Protein AF-A0A936J762-F1 (afdb_monomer_lite)

Radius of gyration: 24.05 Å; chains: 1; bounding box: 61×51×64 Å

Secondary structure (DSSP, 8-state):
--------STTTTHHHHHHHHHHTT-GGGSPPGGGT-SS-GGGGGGGG-GGGHHHHHHHHTT-S-----HHHHHHTT--SSSBPSTTSHHHHHHHHH-GGGGGS-B--HHHHHHHHHHHHHHHHHHHHHHHHHHHHHHHHHHHHHHHHHHTT--

Sequence (154 aa):
MERVGDVFGSKTGPKLITSVLQRLNLARVAESSSVYYPIHYNEFIRLYEPDHYEWCKERADGALAVHLWNEFRARYFIPSTILPPAGSFVYRRLLQACPELASAPTLPLTTFRALVDYVGLSRNYNRLLKLEQDLLNSRLHRIKSGLRRALGRG

Foldseek 3Di:
DDDPPDPPDPVVPPVVVCVVCVVVVNPVVDDDPLLADLDPPVNLLQQQALVNQVVVVVSCVNHPYHDNPVVVCVLLVPDPPFAGAPNGNRNVVCCVVPVVCVPTHYDHPVNSVVSVVVSVVVVVVVVVVVVVVVVVVVVVVVVVVVVCVVVVPD

Structure (mmCIF, N/CA/C/O backbone):
data_AF-A0A936J762-F1
#
_entry.id   AF-A0A936J762-F1
#
loop_
_atom_site.group_PDB
_atom_site.id
_atom_site.type_symbol
_atom_site.label_atom_id
_atom_site.label_alt_id
_atom_site.label_comp_id
_atom_site.label_asym_id
_atom_site.label_entity_id
_atom_site.label_seq_id
_atom_site.pdbx_PDB_ins_code
_atom_site.Cartn_x
_atom_site.Cartn_y
_atom_site.Cartn_z
_atom_site.occupancy
_atom_site.B_iso_or_equiv
_atom_site.auth_seq_id
_atom_site.auth_comp_id
_atom_site.auth_asym_id
_atom_site.auth_atom_id
_atom_site.pdbx_PDB_model_num
ATOM 1 N N . MET A 1 1 ? -8.769 38.209 22.663 1.00 34.53 1 MET A N 1
ATOM 2 C CA . MET A 1 1 ? -8.880 37.641 21.303 1.00 34.53 1 MET A CA 1
ATOM 3 C C . MET A 1 1 ? -7.737 36.647 21.139 1.00 34.53 1 MET A C 1
ATOM 5 O O . MET A 1 1 ? -6.664 37.011 20.675 1.00 34.53 1 MET A O 1
ATOM 9 N N . GLU A 1 2 ? -7.909 35.434 21.669 1.00 31.22 2 GLU A N 1
ATOM 10 C CA . GLU A 1 2 ? -6.899 34.375 21.551 1.00 31.22 2 GLU A CA 1
ATOM 11 C C . GLU A 1 2 ? -6.929 33.801 20.136 1.00 31.22 2 GLU A C 1
ATOM 13 O O . GLU A 1 2 ? -7.991 33.491 19.596 1.00 31.22 2 GLU A O 1
ATOM 18 N N . ARG A 1 3 ? -5.750 33.701 19.517 1.00 33.69 3 ARG A N 1
ATOM 19 C CA . ARG A 1 3 ? -5.586 33.062 18.214 1.00 33.69 3 ARG A CA 1
ATOM 20 C C . ARG A 1 3 ? -5.805 31.564 18.385 1.00 33.69 3 ARG A C 1
ATOM 22 O O . ARG A 1 3 ? -5.037 30.905 19.080 1.00 33.69 3 ARG A O 1
ATOM 29 N N . VAL A 1 4 ? -6.825 31.044 17.711 1.00 35.59 4 VAL A N 1
ATOM 30 C CA . VAL A 1 4 ? -7.052 29.610 17.512 1.00 35.59 4 VAL A CA 1
ATOM 31 C C . VAL A 1 4 ? -5.962 29.096 16.569 1.00 35.59 4 VAL A C 1
ATOM 33 O O . VAL A 1 4 ? -6.133 29.059 15.355 1.00 35.59 4 VAL A O 1
ATOM 36 N N . GLY A 1 5 ? -4.792 28.802 17.132 1.00 35.25 5 GLY A N 1
ATOM 37 C CA . GLY A 1 5 ? -3.706 28.103 16.456 1.00 35.25 5 GLY A CA 1
ATOM 38 C C . GLY A 1 5 ? -3.839 26.599 16.683 1.00 35.25 5 GLY A C 1
ATOM 39 O O . GLY A 1 5 ? -3.804 26.144 17.822 1.00 35.25 5 GLY A O 1
ATOM 40 N N . ASP A 1 6 ? -4.013 25.857 15.591 1.00 42.47 6 ASP A N 1
ATOM 41 C CA . ASP A 1 6 ? -3.693 24.436 15.417 1.00 42.47 6 ASP A CA 1
ATOM 42 C C . ASP A 1 6 ? -4.134 23.459 16.524 1.00 42.47 6 ASP A C 1
ATOM 44 O O . ASP A 1 6 ? -3.329 22.852 17.228 1.00 42.47 6 ASP A O 1
ATOM 48 N N . VAL A 1 7 ? -5.447 23.206 16.603 1.00 42.50 7 VAL A N 1
ATOM 49 C CA . VAL A 1 7 ? -6.043 22.129 17.428 1.00 42.50 7 VAL A CA 1
ATOM 50 C C . VAL A 1 7 ? -6.420 20.897 16.581 1.00 42.50 7 VAL A C 1
ATOM 52 O O . VAL A 1 7 ? -7.193 20.047 17.008 1.00 42.50 7 VAL A O 1
ATOM 55 N N . PHE A 1 8 ? -5.871 20.747 15.372 1.00 37.81 8 PHE A N 1
ATOM 56 C CA . PHE A 1 8 ? -6.107 19.584 14.496 1.00 37.81 8 PHE A CA 1
ATOM 57 C C . PHE A 1 8 ? -4.954 18.569 14.555 1.00 37.81 8 PHE A C 1
ATOM 59 O O . PHE A 1 8 ? -4.461 18.073 13.547 1.00 37.81 8 PHE A O 1
ATOM 66 N N . GLY A 1 9 ? -4.512 18.252 15.772 1.00 42.81 9 GLY A N 1
ATOM 67 C CA . GLY A 1 9 ? -3.560 17.178 16.052 1.00 42.81 9 GLY A CA 1
ATOM 68 C C . GLY A 1 9 ? -4.235 16.037 16.809 1.00 42.81 9 GLY A C 1
ATOM 69 O O . GLY A 1 9 ? -5.154 16.272 17.584 1.00 42.81 9 GLY A O 1
ATOM 70 N N . SER A 1 10 ? -3.749 14.806 16.612 1.00 51.88 10 SER A N 1
ATOM 71 C CA . SER A 1 10 ? -4.185 13.494 17.156 1.00 51.88 10 SER A CA 1
ATOM 72 C C . SER A 1 10 ? -4.832 13.391 18.559 1.00 51.88 10 SER A C 1
ATOM 74 O O . SER A 1 10 ? -5.386 12.338 18.877 1.00 51.88 10 SER A O 1
ATOM 76 N N . LYS A 1 11 ? -4.776 14.427 19.402 1.00 49.34 11 LYS A N 1
ATOM 77 C CA . LYS A 1 11 ? -5.446 14.532 20.707 1.00 49.34 11 LYS A CA 1
ATOM 78 C C . LYS A 1 11 ? -6.937 14.891 20.622 1.00 49.34 11 LYS A C 1
ATOM 80 O O . LYS A 1 11 ? -7.666 14.507 21.524 1.00 49.34 11 LYS A O 1
ATOM 85 N N . THR A 1 12 ? -7.393 15.557 19.562 1.00 57.22 12 THR A N 1
ATOM 86 C CA . THR A 1 12 ? -8.810 15.934 19.328 1.00 57.22 12 THR A CA 1
ATOM 87 C C . THR A 1 12 ? -9.484 15.134 18.211 1.00 57.22 12 THR A C 1
ATOM 89 O O . THR A 1 12 ? -10.687 15.246 18.015 1.00 57.22 12 THR A O 1
ATOM 92 N N . GLY A 1 13 ? -8.725 14.300 17.495 1.00 72.31 13 GLY A N 1
ATOM 93 C CA . GLY A 1 13 ? -9.225 13.436 16.423 1.00 72.31 13 GLY A CA 1
ATOM 94 C C . GLY A 1 13 ? -9.654 12.042 16.918 1.00 72.31 13 GLY A C 1
ATOM 95 O O . GLY A 1 13 ? -10.373 11.937 17.914 1.00 72.31 13 GLY A O 1
ATOM 96 N N . PRO A 1 14 ? -9.188 10.946 16.286 1.00 77.31 14 PRO A N 1
ATOM 97 C CA . PRO A 1 14 ? -9.622 9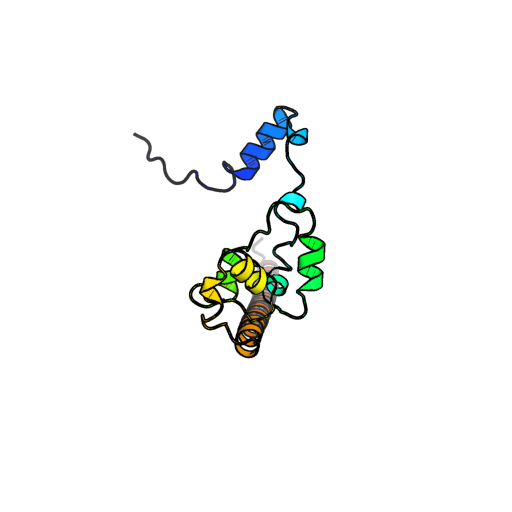.585 16.610 1.00 77.31 14 PRO A CA 1
ATOM 98 C C . PRO A 1 14 ? -9.496 9.222 18.090 1.00 77.31 14 PRO A C 1
ATOM 100 O O . PRO A 1 14 ? -10.396 8.601 18.634 1.00 77.31 14 PRO A O 1
ATOM 103 N N . LYS A 1 15 ? -8.436 9.668 18.781 1.00 79.75 15 LYS A N 1
ATOM 104 C CA . LYS A 1 15 ? -8.245 9.369 20.211 1.00 79.75 15 LYS A CA 1
ATOM 105 C C . LYS A 1 15 ? -9.323 9.991 21.096 1.00 79.75 15 LYS A C 1
ATOM 107 O O . LYS A 1 15 ? -9.749 9.349 22.052 1.00 79.75 15 LYS A O 1
ATOM 112 N N . LEU A 1 16 ? -9.772 11.207 20.778 1.00 84.06 16 LEU A N 1
ATOM 113 C CA . LEU A 1 16 ? -10.853 11.853 21.519 1.00 84.06 16 LEU A CA 1
ATOM 114 C C . LEU A 1 16 ? -12.157 11.096 21.289 1.00 84.06 16 LEU A C 1
ATOM 116 O O . LEU A 1 16 ? -12.799 10.709 22.261 1.00 84.06 16 LEU A O 1
ATOM 120 N N . ILE A 1 17 ? -12.490 10.803 20.029 1.00 84.44 17 ILE A N 1
ATOM 121 C CA . ILE A 1 17 ? -13.688 10.033 19.669 1.00 84.44 17 ILE A CA 1
ATOM 122 C C . ILE A 1 17 ? -13.669 8.662 20.353 1.00 84.44 17 ILE A C 1
ATOM 124 O O . ILE A 1 17 ? -14.632 8.310 21.026 1.00 84.44 17 ILE A O 1
ATOM 128 N N . THR A 1 18 ? -12.559 7.923 20.279 1.00 82.88 18 THR A N 1
ATOM 129 C CA . THR A 1 18 ? -12.394 6.643 20.980 1.00 82.88 18 THR A CA 1
ATOM 130 C C . THR A 1 18 ? -12.598 6.802 22.486 1.00 82.88 18 THR A C 1
ATOM 132 O O . THR A 1 18 ? -13.334 6.018 23.079 1.00 82.88 18 THR A O 1
ATOM 135 N N . SER A 1 19 ? -12.016 7.834 23.107 1.00 84.69 19 SER A N 1
ATOM 136 C CA . SER A 1 19 ? -12.170 8.074 24.548 1.00 84.69 19 SER A CA 1
ATOM 137 C C . SER A 1 19 ? -13.612 8.411 24.946 1.00 84.69 19 SER A C 1
ATOM 139 O O . SER A 1 19 ? -14.081 7.971 25.993 1.00 84.69 19 SER A O 1
ATOM 141 N N . VAL A 1 20 ? -14.343 9.144 24.099 1.00 87.88 20 VAL A N 1
ATOM 142 C CA . VAL A 1 20 ? -15.756 9.484 24.304 1.00 87.88 20 VAL A CA 1
ATOM 143 C C . VAL A 1 20 ? -16.629 8.243 24.137 1.00 87.88 20 VAL A C 1
ATOM 145 O O . VAL A 1 20 ? -17.444 7.960 25.010 1.00 87.88 20 VAL A O 1
ATOM 148 N N . LEU A 1 21 ? -16.416 7.450 23.082 1.00 86.38 21 LEU A N 1
ATOM 149 C CA . LEU A 1 21 ? -17.142 6.195 22.864 1.00 86.38 21 LEU A CA 1
ATOM 150 C C . LEU A 1 21 ? -16.926 5.205 24.012 1.00 86.38 21 LEU A C 1
ATOM 152 O O . LEU A 1 21 ? -17.874 4.553 24.441 1.00 86.38 21 LEU A O 1
ATOM 156 N N . GLN A 1 22 ? -15.708 5.119 24.549 1.00 86.69 22 GLN A N 1
ATOM 157 C CA . GLN A 1 22 ? -15.416 4.303 25.728 1.00 86.69 22 GLN A CA 1
ATOM 158 C C . GLN A 1 22 ? -16.146 4.822 26.973 1.00 86.69 22 GLN A C 1
ATOM 160 O O . GLN A 1 22 ? -16.813 4.044 27.650 1.00 86.69 22 GLN A O 1
ATOM 165 N N . ARG A 1 23 ? -16.084 6.134 27.252 1.00 89.31 23 ARG A N 1
ATOM 166 C CA . ARG A 1 23 ? -16.770 6.756 28.402 1.00 89.31 23 ARG A CA 1
ATOM 167 C C . ARG A 1 23 ? -18.288 6.595 28.357 1.00 89.31 23 ARG A C 1
ATOM 169 O O . ARG A 1 23 ? -18.904 6.424 29.401 1.00 89.31 23 ARG A O 1
ATOM 176 N N . LEU A 1 24 ? -18.880 6.641 27.166 1.00 90.06 24 LEU A N 1
ATOM 177 C CA . LEU A 1 24 ? -20.321 6.476 26.960 1.00 90.06 24 LEU A CA 1
ATOM 178 C C . LEU A 1 24 ? -20.752 5.004 26.828 1.00 90.06 24 LEU A C 1
ATOM 180 O O . LEU A 1 24 ? -21.923 4.735 26.580 1.00 90.06 24 LEU A O 1
ATOM 184 N N . ASN A 1 25 ? -19.827 4.045 26.968 1.00 84.62 25 ASN A N 1
ATOM 185 C CA . ASN A 1 25 ? -20.062 2.614 26.744 1.00 84.62 25 ASN A CA 1
ATOM 186 C C . ASN A 1 25 ? -20.657 2.292 25.351 1.00 84.62 25 ASN A C 1
ATOM 188 O O . ASN A 1 25 ? -21.444 1.362 25.161 1.00 84.62 25 ASN A O 1
ATOM 192 N N . LEU A 1 26 ? -20.260 3.088 24.356 1.00 86.50 26 LEU A N 1
ATOM 193 C CA . LEU A 1 26 ? -20.642 2.984 22.949 1.00 86.50 26 LEU A CA 1
ATOM 194 C C . LEU A 1 26 ? -19.538 2.349 22.095 1.00 86.50 26 LEU A C 1
ATOM 196 O O . LEU A 1 26 ? -19.666 2.271 20.882 1.00 86.50 26 LEU A O 1
ATOM 200 N N . ALA A 1 27 ? -18.459 1.837 22.688 1.00 79.12 27 ALA A N 1
ATOM 201 C CA . ALA A 1 27 ? -17.420 1.141 21.925 1.00 79.12 27 ALA A CA 1
ATOM 202 C C . ALA A 1 27 ? -17.977 -0.046 21.110 1.00 79.12 27 ALA A C 1
ATOM 204 O O . ALA A 1 27 ? -17.477 -0.337 20.033 1.00 79.12 27 ALA A O 1
ATOM 205 N N . ARG A 1 28 ? -19.060 -0.676 21.586 1.00 76.88 28 ARG A N 1
ATOM 206 C CA . ARG A 1 28 ? -19.754 -1.783 20.908 1.00 76.88 28 ARG A CA 1
ATOM 207 C C . ARG A 1 28 ? -20.445 -1.415 19.590 1.00 76.88 28 ARG A C 1
ATOM 209 O O . ARG A 1 28 ? -20.790 -2.321 18.848 1.00 76.88 28 ARG A O 1
ATOM 216 N N . VAL A 1 29 ? -20.699 -0.127 19.329 1.00 78.75 29 VAL A N 1
ATOM 217 C CA . VAL A 1 29 ? -21.253 0.318 18.034 1.00 78.75 29 VAL A CA 1
ATOM 218 C C . VAL A 1 29 ? -20.160 0.642 17.017 1.00 78.75 29 VAL A C 1
ATOM 220 O O . VAL A 1 29 ? -20.467 0.955 15.872 1.00 78.75 29 VAL A O 1
ATOM 223 N N . ALA A 1 30 ? -18.886 0.596 17.420 1.00 77.81 30 ALA A N 1
ATOM 224 C CA . ALA A 1 30 ? -17.783 0.731 16.488 1.00 77.81 30 ALA A CA 1
ATOM 225 C C . ALA A 1 30 ? -17.560 -0.601 15.766 1.00 77.81 30 ALA A C 1
ATOM 227 O O . ALA A 1 30 ? -17.348 -1.635 16.399 1.00 77.81 30 ALA A O 1
ATOM 228 N N . GLU A 1 31 ? -17.581 -0.549 14.438 1.00 77.69 31 GLU A N 1
ATOM 229 C CA . GLU A 1 31 ? -17.220 -1.684 13.595 1.00 77.69 31 GLU A CA 1
ATOM 230 C C . GLU A 1 31 ? -15.761 -2.100 13.801 1.00 77.69 31 GLU A C 1
ATOM 232 O O . GLU A 1 31 ? -14.894 -1.290 14.154 1.00 77.69 31 GLU A O 1
ATOM 237 N N . SER A 1 32 ? -15.476 -3.374 13.529 1.00 81.56 32 SER A N 1
ATOM 238 C CA . SER A 1 32 ? -14.101 -3.874 13.528 1.00 81.56 32 SER A CA 1
ATOM 239 C C . SER A 1 32 ? -13.249 -3.094 12.525 1.00 81.56 32 SER A C 1
ATOM 241 O O . SER A 1 32 ? -13.672 -2.803 11.404 1.00 81.56 32 SER A O 1
ATOM 243 N N . SER A 1 33 ? -11.993 -2.817 12.884 1.00 80.50 33 SER A N 1
ATOM 244 C CA . SER A 1 33 ? -11.042 -2.171 11.973 1.00 80.50 33 SER A CA 1
ATOM 245 C C . SER A 1 33 ? -10.838 -2.967 10.681 1.00 80.50 33 SER A C 1
ATOM 247 O O . SER A 1 33 ? -10.585 -2.364 9.642 1.00 80.50 33 SER A O 1
ATOM 249 N N . SER A 1 34 ? -11.016 -4.291 10.708 1.00 83.81 34 SER A N 1
ATOM 250 C CA . SER A 1 34 ? -10.916 -5.160 9.529 1.00 83.81 34 SER A CA 1
ATOM 251 C C . SER A 1 34 ? -11.930 -4.827 8.431 1.00 83.81 34 SER A C 1
ATOM 253 O O . SER A 1 34 ? -11.668 -5.121 7.271 1.00 83.81 34 SER A O 1
ATOM 255 N N . VAL A 1 35 ? -13.048 -4.175 8.769 1.00 87.12 35 VAL A N 1
ATOM 256 C CA . VAL A 1 35 ? -14.093 -3.780 7.810 1.00 87.12 35 VAL A CA 1
ATOM 257 C C . VAL A 1 35 ? -13.597 -2.702 6.835 1.00 87.12 35 VAL A C 1
ATOM 259 O O . VAL A 1 35 ? -13.994 -2.690 5.671 1.00 87.12 35 VAL A O 1
ATOM 262 N N . TYR A 1 36 ? -12.708 -1.815 7.297 1.00 85.88 36 TYR A N 1
ATOM 263 C CA . TYR A 1 36 ? -12.163 -0.691 6.516 1.00 85.88 36 TYR A CA 1
ATOM 264 C C . TYR A 1 36 ? -10.661 -0.816 6.224 1.00 85.88 36 TYR A C 1
ATOM 266 O O . TYR A 1 36 ? -10.137 -0.197 5.293 1.00 85.88 36 TYR A O 1
ATOM 274 N N . TYR A 1 37 ? -9.951 -1.607 7.028 1.00 90.94 37 TYR A N 1
ATOM 275 C CA . TYR A 1 37 ? -8.506 -1.805 6.957 1.00 90.94 37 TYR A CA 1
ATOM 276 C C . TYR A 1 37 ? -8.147 -3.301 6.891 1.00 90.94 37 TYR A C 1
ATOM 278 O O . TYR A 1 37 ? -7.330 -3.764 7.692 1.00 90.94 37 TYR A O 1
ATOM 286 N N . PRO A 1 38 ? -8.709 -4.076 5.940 1.00 94.06 38 PRO A N 1
ATOM 287 C CA . PRO A 1 38 ? -8.396 -5.503 5.802 1.00 94.06 38 PRO A CA 1
ATOM 288 C C . PRO A 1 38 ? -6.922 -5.763 5.450 1.00 94.06 38 PRO A C 1
ATOM 290 O O . PRO A 1 38 ? -6.387 -6.847 5.684 1.00 94.06 38 PRO A O 1
ATOM 293 N N . ILE A 1 39 ? -6.247 -4.759 4.881 1.00 95.19 39 ILE A N 1
ATOM 294 C CA . ILE A 1 39 ? -4.832 -4.796 4.518 1.00 95.19 39 ILE A CA 1
ATOM 295 C C . ILE A 1 39 ? -4.118 -3.698 5.303 1.00 95.19 39 ILE A C 1
ATOM 297 O O . ILE A 1 39 ? -4.315 -2.502 5.073 1.00 95.19 39 ILE A O 1
ATOM 301 N N . HIS A 1 40 ? -3.287 -4.127 6.250 1.00 93.38 40 HIS A N 1
ATOM 302 C CA . HIS A 1 40 ? -2.520 -3.243 7.118 1.00 93.38 40 HIS A CA 1
ATOM 303 C C . HIS A 1 40 ? -1.480 -2.438 6.324 1.00 93.38 40 HIS A C 1
ATOM 305 O O . HIS A 1 40 ? -0.934 -2.920 5.332 1.00 93.38 40 HIS A O 1
ATOM 311 N N . TYR A 1 41 ? -1.132 -1.236 6.793 1.00 91.62 41 TYR A N 1
ATOM 312 C CA . TYR A 1 41 ? -0.206 -0.337 6.089 1.00 91.62 41 TYR A CA 1
ATOM 313 C C . TYR A 1 41 ? 1.189 -0.942 5.841 1.00 91.62 41 TYR A C 1
ATOM 315 O O . TYR A 1 41 ? 1.867 -0.569 4.886 1.00 91.62 41 TYR A O 1
ATOM 323 N N . ASN A 1 42 ? 1.632 -1.891 6.675 1.00 91.50 42 ASN A N 1
ATOM 324 C CA . ASN A 1 42 ? 2.902 -2.607 6.467 1.00 91.50 42 ASN A CA 1
ATOM 325 C C . ASN A 1 42 ? 2.882 -3.503 5.220 1.00 91.50 42 ASN A C 1
ATOM 327 O O . ASN A 1 42 ? 3.928 -3.742 4.628 1.00 91.50 42 ASN A O 1
ATOM 331 N N . GLU A 1 43 ? 1.699 -3.944 4.796 1.00 95.00 43 GLU A N 1
ATOM 332 C CA . GLU A 1 43 ? 1.492 -4.777 3.610 1.00 95.00 43 GLU A CA 1
ATOM 333 C C . GLU A 1 43 ? 1.076 -3.937 2.391 1.00 95.00 43 GLU A C 1
ATOM 335 O O . GLU A 1 43 ? 0.738 -4.486 1.346 1.00 95.00 43 GLU A O 1
ATOM 340 N N . PHE A 1 44 ? 1.115 -2.600 2.502 1.00 95.25 44 PHE A N 1
ATOM 341 C CA . PHE A 1 44 ? 0.683 -1.650 1.471 1.00 95.25 44 PHE A CA 1
ATOM 342 C C . PHE A 1 44 ? 1.228 -1.975 0.074 1.00 95.25 44 PHE A C 1
ATOM 344 O O . PHE A 1 44 ? 0.494 -1.893 -0.905 1.00 95.25 44 PHE A O 1
ATOM 351 N N . ILE A 1 45 ? 2.499 -2.376 -0.021 1.00 96.38 45 ILE A N 1
ATOM 352 C CA . ILE A 1 45 ? 3.155 -2.675 -1.301 1.00 96.38 45 ILE A CA 1
ATOM 353 C C . ILE A 1 45 ? 2.466 -3.818 -2.055 1.00 96.38 45 ILE A C 1
ATOM 355 O O . ILE A 1 45 ? 2.398 -3.776 -3.282 1.00 96.38 45 ILE A O 1
ATOM 359 N N . ARG A 1 46 ? 1.857 -4.778 -1.348 1.00 97.44 46 ARG A N 1
ATOM 360 C CA . ARG A 1 46 ? 1.137 -5.899 -1.969 1.00 97.44 46 ARG A CA 1
ATOM 361 C C . ARG A 1 46 ? -0.063 -5.452 -2.795 1.00 97.44 46 ARG A C 1
ATOM 363 O O . ARG A 1 46 ? -0.383 -6.095 -3.784 1.00 97.44 46 ARG A O 1
ATOM 370 N N . LEU A 1 47 ? -0.676 -4.316 -2.454 1.00 97.44 47 LEU A N 1
ATOM 371 C CA . LEU A 1 47 ? -1.784 -3.745 -3.228 1.00 97.44 47 LEU A CA 1
ATOM 372 C C . LEU A 1 47 ? -1.384 -3.429 -4.682 1.00 97.44 47 LEU A C 1
ATOM 374 O O . LEU A 1 47 ? -2.232 -3.463 -5.576 1.00 97.44 47 LEU A O 1
ATOM 378 N N . TYR A 1 48 ? -0.103 -3.128 -4.909 1.00 97.44 48 TYR A N 1
ATOM 379 C CA . TYR A 1 48 ? 0.455 -2.702 -6.194 1.00 97.44 48 TYR A CA 1
ATOM 380 C C . TYR A 1 48 ? 1.261 -3.807 -6.894 1.00 97.44 48 TYR A C 1
ATOM 382 O O . TYR A 1 48 ? 1.641 -3.632 -8.047 1.00 97.44 48 TYR A O 1
ATOM 390 N N . GLU A 1 49 ? 1.492 -4.946 -6.238 1.00 97.19 49 GLU A N 1
ATOM 391 C CA . GLU A 1 49 ? 2.274 -6.064 -6.772 1.00 97.19 49 GLU A CA 1
ATOM 392 C C . GLU A 1 49 ? 1.335 -7.135 -7.367 1.00 97.19 49 GLU A C 1
ATOM 394 O O . GLU A 1 49 ? 0.532 -7.709 -6.624 1.00 97.19 49 GLU A O 1
ATOM 399 N N . PRO A 1 50 ? 1.401 -7.428 -8.681 1.00 97.94 50 PRO A N 1
ATOM 400 C CA . PRO A 1 50 ? 0.513 -8.397 -9.333 1.00 97.94 50 PRO A CA 1
ATOM 401 C C . PRO A 1 50 ? 0.532 -9.792 -8.704 1.00 97.94 50 PRO A C 1
ATOM 403 O O . PRO A 1 50 ? -0.526 -10.404 -8.558 1.00 97.94 50 PRO A O 1
ATOM 406 N N . ASP A 1 51 ? 1.699 -10.248 -8.243 1.00 98.06 51 ASP A N 1
ATOM 407 C CA . ASP A 1 51 ? 1.877 -11.572 -7.627 1.00 98.06 51 ASP A CA 1
ATOM 408 C C . ASP A 1 51 ? 1.107 -11.725 -6.298 1.00 98.06 51 ASP A C 1
ATOM 410 O O . ASP A 1 51 ? 0.903 -12.833 -5.808 1.00 98.06 51 ASP A O 1
ATOM 414 N N . HIS A 1 52 ? 0.628 -10.620 -5.717 1.00 98.12 52 HIS A N 1
ATOM 415 C CA . HIS A 1 52 ? -0.157 -10.607 -4.482 1.00 98.12 52 HIS A CA 1
ATOM 416 C C . HIS A 1 52 ? -1.658 -10.403 -4.704 1.00 98.12 52 HIS A C 1
ATOM 418 O O . HIS A 1 52 ? -2.397 -10.216 -3.735 1.00 98.12 52 HIS A O 1
ATOM 424 N N . TYR A 1 53 ? -2.130 -10.442 -5.953 1.00 98.19 53 TYR A N 1
ATOM 425 C CA . TYR A 1 53 ? -3.530 -10.180 -6.275 1.00 98.19 53 TYR A CA 1
ATOM 426 C C . TYR A 1 53 ? -4.507 -11.053 -5.471 1.00 98.19 53 TYR A C 1
ATOM 428 O O . TYR A 1 53 ? -5.392 -10.506 -4.810 1.00 98.19 53 TYR A O 1
ATOM 436 N N . GLU A 1 54 ? -4.336 -12.380 -5.488 1.00 98.25 54 GLU A N 1
ATOM 437 C CA . GLU A 1 54 ? -5.248 -13.294 -4.781 1.00 98.25 54 GLU A CA 1
ATOM 438 C C . GLU A 1 54 ? -5.186 -13.076 -3.264 1.00 98.25 54 GLU A C 1
ATOM 440 O O . GLU A 1 54 ? -6.223 -12.937 -2.623 1.00 98.25 54 GLU A O 1
ATOM 445 N N . TRP A 1 55 ? -3.989 -12.882 -2.701 1.00 98.00 55 TRP A N 1
ATOM 446 C CA . TRP A 1 55 ? -3.813 -12.565 -1.278 1.00 98.00 55 TRP A CA 1
ATOM 447 C C . TRP A 1 55 ? -4.566 -11.290 -0.861 1.00 98.00 55 TRP A C 1
ATOM 449 O O . TRP A 1 55 ? -5.160 -11.232 0.220 1.00 98.00 55 TRP A O 1
ATOM 459 N N . CYS A 1 56 ? -4.545 -10.252 -1.707 1.00 97.88 56 CYS A N 1
ATOM 460 C CA . CYS A 1 56 ? -5.276 -9.009 -1.462 1.00 97.88 56 CYS A CA 1
ATOM 461 C C . CYS A 1 56 ? -6.785 -9.205 -1.614 1.00 97.88 56 CYS A C 1
ATOM 463 O O . CYS A 1 56 ? -7.552 -8.653 -0.829 1.00 97.88 56 CYS A O 1
ATOM 465 N N . LYS A 1 57 ? -7.207 -9.975 -2.618 1.00 97.38 57 LYS A N 1
ATOM 466 C CA . LYS A 1 57 ? -8.612 -10.277 -2.889 1.00 97.38 57 LYS A CA 1
ATOM 467 C C . LYS A 1 57 ? -9.249 -11.055 -1.744 1.00 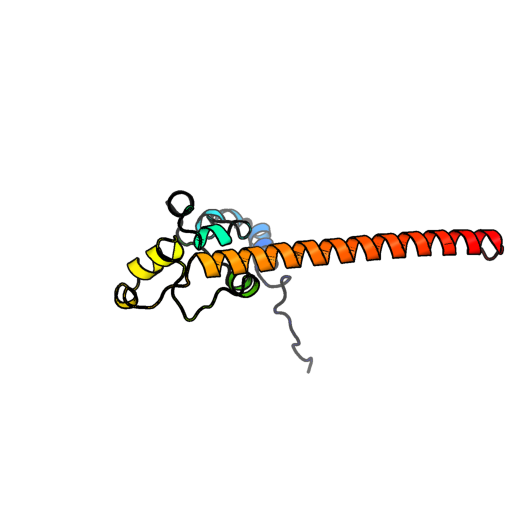97.38 57 LYS A C 1
ATOM 469 O O . LYS A 1 57 ? -10.306 -10.640 -1.295 1.00 97.38 57 LYS A O 1
ATOM 474 N N . GLU A 1 58 ? -8.587 -12.094 -1.241 1.00 96.94 58 GLU A N 1
ATOM 475 C CA . GLU A 1 58 ? -9.039 -12.874 -0.082 1.00 96.94 58 GLU A CA 1
ATOM 476 C C . GLU A 1 58 ? -9.203 -12.002 1.164 1.00 96.94 58 GLU A C 1
ATOM 478 O O . GLU A 1 58 ? -10.197 -12.103 1.870 1.00 96.94 58 GLU A O 1
ATOM 483 N N . ARG A 1 59 ? -8.255 -11.096 1.434 1.00 95.56 59 ARG A N 1
ATOM 484 C CA . ARG A 1 59 ? -8.352 -10.188 2.591 1.00 95.56 59 ARG A CA 1
ATOM 485 C C . ARG A 1 59 ? -9.425 -9.131 2.440 1.00 95.56 59 ARG A C 1
ATOM 487 O O . ARG A 1 59 ? -10.026 -8.733 3.428 1.00 95.56 59 ARG A O 1
ATOM 494 N N . ALA A 1 60 ? -9.612 -8.636 1.225 1.00 95.31 60 ALA A N 1
ATOM 495 C CA . ALA A 1 60 ? -10.648 -7.665 0.927 1.00 95.31 60 ALA A CA 1
ATOM 496 C C . ALA A 1 60 ? -12.045 -8.299 0.858 1.00 95.31 60 ALA A C 1
ATOM 498 O O . ALA A 1 60 ? -13.019 -7.558 0.729 1.00 95.31 60 ALA A O 1
ATOM 499 N N . ASP A 1 61 ? -12.158 -9.629 0.910 1.00 94.75 61 ASP A N 1
ATOM 500 C CA . ASP A 1 61 ? -13.445 -10.307 0.879 1.00 94.75 61 ASP A CA 1
ATOM 501 C C . ASP A 1 61 ? -14.264 -9.977 2.132 1.00 94.75 61 ASP A C 1
ATOM 503 O O . ASP A 1 61 ? -13.758 -9.977 3.255 1.00 94.75 61 ASP A O 1
ATOM 507 N N . GLY A 1 62 ? -15.526 -9.601 1.930 1.00 89.69 62 GLY A N 1
ATOM 508 C CA . GLY A 1 62 ? -16.410 -9.121 2.997 1.00 89.69 62 GLY A CA 1
ATOM 509 C C . GLY A 1 62 ? -16.048 -7.759 3.614 1.00 89.69 62 GLY A C 1
ATOM 510 O O . GLY A 1 62 ? -16.798 -7.268 4.458 1.00 89.69 62 GLY A O 1
ATOM 511 N N . ALA A 1 63 ? -14.947 -7.113 3.210 1.00 93.56 63 ALA A N 1
ATOM 512 C CA . ALA A 1 63 ? -14.618 -5.762 3.659 1.00 93.56 63 ALA A CA 1
ATOM 513 C C . ALA A 1 63 ? -15.445 -4.711 2.899 1.00 93.56 63 ALA A C 1
ATOM 515 O O . ALA A 1 63 ? -15.671 -4.830 1.695 1.00 93.56 63 ALA A O 1
ATOM 516 N N . LEU A 1 64 ? -15.852 -3.636 3.583 1.00 91.94 64 LEU A N 1
ATOM 517 C CA . LEU A 1 64 ? -16.581 -2.531 2.947 1.00 91.94 64 LEU A CA 1
ATOM 518 C C . LEU A 1 64 ? -15.663 -1.673 2.074 1.00 91.94 64 LEU A C 1
ATOM 520 O O . LEU A 1 64 ? -16.089 -1.135 1.053 1.00 91.94 64 LEU A O 1
ATOM 524 N N . ALA A 1 65 ? -14.404 -1.520 2.484 1.00 90.88 65 ALA A N 1
ATOM 525 C CA . ALA A 1 65 ? -13.422 -0.733 1.758 1.00 90.88 65 ALA A CA 1
ATOM 526 C C . ALA A 1 65 ? -11.998 -1.234 2.011 1.00 90.88 65 ALA A C 1
ATOM 528 O O . ALA A 1 65 ? -11.692 -1.842 3.036 1.00 90.88 65 ALA A O 1
ATOM 529 N N . VAL A 1 66 ? -11.102 -0.906 1.078 1.00 93.00 66 VAL A N 1
ATOM 530 C CA . VAL A 1 66 ? -9.657 -1.079 1.235 1.00 93.00 66 VAL A CA 1
ATOM 531 C C . VAL A 1 66 ? -9.008 0.297 1.243 1.00 93.00 66 VAL A C 1
ATOM 533 O O . VAL A 1 66 ? -9.041 1.020 0.247 1.00 93.00 66 VAL A O 1
ATOM 536 N N . HIS A 1 67 ? -8.399 0.669 2.364 1.00 92.44 67 HIS A N 1
ATOM 537 C CA . HIS A 1 67 ? -7.670 1.925 2.454 1.00 92.44 67 HIS A CA 1
ATOM 538 C C . HIS A 1 67 ? -6.354 1.871 1.655 1.00 92.44 67 HIS A C 1
ATOM 540 O O . HIS A 1 67 ? -5.538 0.970 1.838 1.00 92.44 67 HIS A O 1
ATOM 546 N N . LEU A 1 68 ? -6.131 2.854 0.775 1.00 91.38 68 LEU A N 1
ATOM 547 C CA . LEU A 1 68 ? -4.964 2.906 -0.120 1.00 91.38 68 LEU A CA 1
ATOM 548 C C . LEU A 1 68 ? -3.753 3.643 0.463 1.00 91.38 68 LEU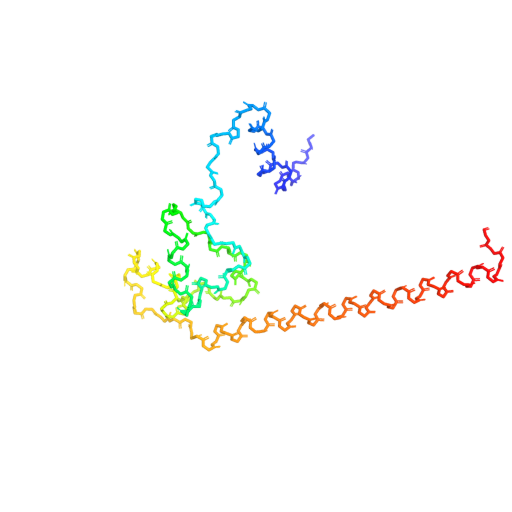 A C 1
ATOM 550 O O . LEU A 1 68 ? -2.784 3.852 -0.257 1.00 91.38 68 LEU A O 1
ATOM 554 N N . TRP A 1 69 ? -3.793 4.055 1.734 1.00 91.88 69 TRP A N 1
ATOM 555 C CA . TRP A 1 69 ? -2.641 4.607 2.456 1.00 91.88 69 TRP A CA 1
ATOM 556 C C . TRP A 1 69 ? -1.863 5.676 1.655 1.00 91.88 69 TRP A C 1
ATOM 558 O O . TRP A 1 69 ? -0.676 5.511 1.378 1.00 91.88 69 TRP A O 1
ATOM 568 N N . ASN A 1 70 ? -2.516 6.776 1.260 1.00 89.00 70 ASN A N 1
ATOM 569 C CA . ASN A 1 70 ? -1.933 7.793 0.360 1.00 89.00 70 ASN A CA 1
ATOM 570 C C . ASN A 1 70 ? -0.544 8.305 0.797 1.00 89.00 70 ASN A C 1
ATOM 572 O O . ASN A 1 70 ? 0.310 8.569 -0.049 1.00 89.00 70 ASN A O 1
ATOM 576 N N . GLU A 1 71 ? -0.293 8.397 2.107 1.00 91.19 71 GLU A N 1
ATOM 577 C CA . GLU A 1 71 ? 1.024 8.729 2.667 1.00 91.19 71 GLU A CA 1
ATOM 578 C C . GLU A 1 71 ? 2.104 7.717 2.249 1.00 91.19 71 GLU A C 1
ATOM 580 O O . GLU A 1 71 ? 3.213 8.095 1.876 1.00 91.19 71 GLU A O 1
ATOM 585 N N . PHE A 1 72 ? 1.786 6.421 2.272 1.00 91.62 72 PHE A N 1
ATOM 586 C CA . PHE A 1 72 ? 2.702 5.371 1.842 1.00 91.62 72 PHE A CA 1
ATOM 587 C C . PHE A 1 72 ? 2.912 5.415 0.334 1.00 91.62 72 PHE A C 1
ATOM 589 O O . PHE A 1 72 ? 4.050 5.291 -0.107 1.00 91.62 72 PHE A O 1
ATOM 596 N N . ARG A 1 73 ? 1.867 5.693 -0.453 1.00 92.06 73 ARG A N 1
ATOM 597 C CA . ARG A 1 73 ? 2.011 5.912 -1.900 1.00 92.06 73 ARG A CA 1
ATOM 598 C C . ARG A 1 73 ? 3.039 7.007 -2.203 1.00 92.06 73 ARG A C 1
ATOM 600 O O . ARG A 1 73 ? 3.953 6.775 -2.990 1.00 92.06 73 ARG A O 1
ATOM 607 N N . ALA A 1 74 ? 2.938 8.149 -1.520 1.00 90.62 74 ALA A N 1
ATOM 608 C CA . ALA A 1 74 ? 3.906 9.240 -1.636 1.00 90.62 74 ALA A CA 1
ATOM 609 C C . ALA A 1 74 ? 5.309 8.827 -1.156 1.00 90.62 74 ALA A C 1
ATOM 611 O O . ALA A 1 74 ? 6.298 9.099 -1.829 1.00 90.62 74 ALA A O 1
ATOM 612 N N . ARG A 1 75 ? 5.403 8.106 -0.030 1.00 90.94 75 ARG A N 1
ATOM 613 C CA . ARG A 1 75 ? 6.672 7.605 0.526 1.00 90.94 75 ARG A CA 1
ATOM 614 C C . ARG A 1 75 ? 7.404 6.633 -0.404 1.00 90.94 75 ARG A C 1
ATOM 616 O O . ARG A 1 75 ? 8.626 6.571 -0.342 1.00 90.94 75 ARG A O 1
ATOM 623 N N . TYR A 1 76 ? 6.674 5.868 -1.214 1.00 93.12 76 TYR A N 1
ATOM 624 C CA . TYR A 1 76 ? 7.225 4.960 -2.225 1.00 93.12 76 TYR A CA 1
ATOM 625 C C . TYR A 1 76 ? 7.362 5.596 -3.611 1.00 93.12 76 TYR A C 1
ATOM 627 O O . TYR A 1 76 ? 7.676 4.891 -4.563 1.00 93.12 76 TYR A O 1
ATOM 635 N N . PHE A 1 77 ? 7.142 6.910 -3.733 1.00 94.00 77 PHE A N 1
ATOM 636 C CA . PHE A 1 77 ? 7.231 7.644 -4.999 1.00 94.00 77 PHE A CA 1
ATOM 637 C C . PHE A 1 77 ? 6.351 7.053 -6.109 1.00 94.00 77 PHE A C 1
ATOM 639 O O . PHE A 1 77 ? 6.656 7.187 -7.291 1.00 94.00 77 PHE A O 1
ATOM 646 N N . ILE A 1 78 ? 5.247 6.399 -5.736 1.00 94.06 78 ILE A N 1
ATOM 647 C CA . ILE A 1 78 ? 4.322 5.817 -6.704 1.00 94.06 78 ILE A CA 1
ATOM 648 C C . ILE A 1 78 ? 3.497 6.969 -7.306 1.00 94.06 78 ILE A C 1
ATOM 650 O O . ILE A 1 78 ? 2.762 7.638 -6.567 1.00 94.06 78 ILE A O 1
ATOM 654 N N . PRO A 1 79 ? 3.598 7.221 -8.621 1.00 92.25 79 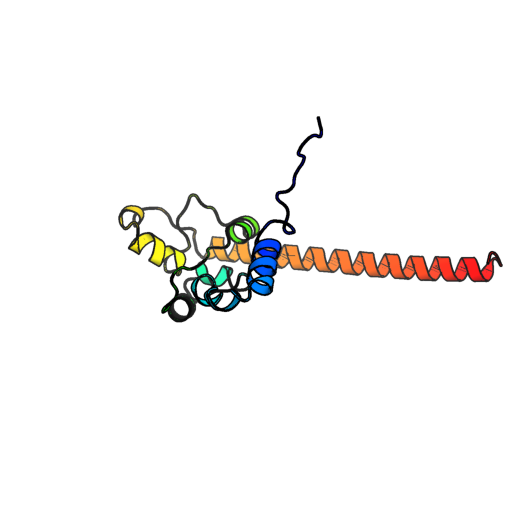PRO A N 1
ATOM 655 C CA . PRO A 1 79 ? 2.878 8.308 -9.278 1.00 92.25 79 PRO A CA 1
ATOM 656 C C . PRO A 1 79 ? 1.358 8.117 -9.208 1.00 92.25 79 PRO A C 1
ATOM 658 O O . PRO A 1 79 ? 0.847 7.010 -9.349 1.00 92.25 79 PRO A O 1
ATOM 661 N N . SER A 1 80 ? 0.620 9.215 -9.018 1.00 89.31 80 SER A N 1
ATOM 662 C CA . SER A 1 80 ? -0.853 9.222 -9.006 1.00 89.31 80 SER A CA 1
ATOM 663 C C . SER A 1 80 ? -1.487 9.532 -10.363 1.00 89.31 80 SER A C 1
ATOM 665 O O . SER A 1 80 ? -2.707 9.586 -10.459 1.00 89.31 80 SER A O 1
ATOM 667 N N . THR A 1 81 ? -0.671 9.800 -11.383 1.00 91.25 81 THR A N 1
ATOM 668 C CA . THR A 1 81 ? -1.085 10.237 -12.728 1.00 91.25 81 THR A CA 1
ATOM 669 C C . THR A 1 81 ? -1.045 9.119 -13.771 1.00 91.25 81 THR A C 1
ATOM 671 O O . THR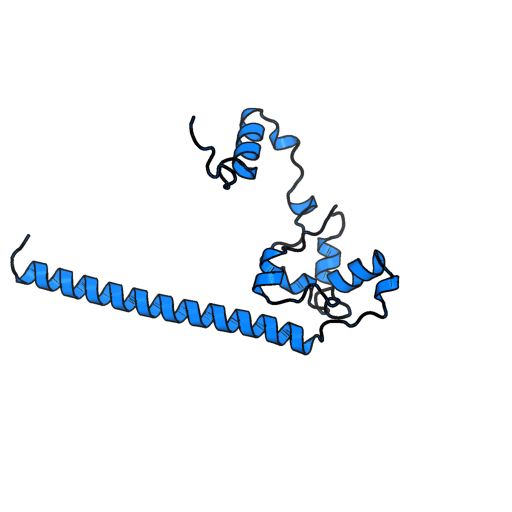 A 1 81 ? -1.354 9.352 -14.934 1.00 91.25 81 THR A O 1
ATOM 674 N N . ILE A 1 82 ? -0.653 7.912 -13.368 1.00 94.69 82 ILE A N 1
ATOM 675 C CA . ILE A 1 82 ? -0.563 6.719 -14.211 1.00 94.69 82 ILE A CA 1
ATOM 676 C C . ILE A 1 82 ? -1.247 5.565 -13.482 1.00 94.69 82 ILE A C 1
ATOM 678 O O . ILE A 1 82 ? -1.308 5.559 -12.247 1.00 94.69 82 ILE A O 1
ATOM 682 N N . LEU A 1 83 ? -1.766 4.586 -14.222 1.00 96.94 83 LEU A N 1
ATOM 683 C CA . LEU A 1 83 ? -2.361 3.419 -13.588 1.00 96.94 83 LEU A CA 1
ATOM 684 C C . LEU A 1 83 ? -1.308 2.617 -12.803 1.00 96.94 83 LEU A C 1
ATOM 686 O O . LEU A 1 83 ? -0.135 2.596 -13.189 1.00 96.94 83 LEU A O 1
ATOM 690 N N . PRO A 1 84 ? -1.704 1.922 -11.720 1.00 97.00 84 PRO A N 1
ATOM 691 C CA . PRO A 1 84 ? -0.828 0.983 -11.024 1.00 97.00 84 PRO A CA 1
ATOM 692 C C . PRO A 1 84 ? -0.301 -0.113 -11.963 1.00 97.00 84 PRO A C 1
ATOM 694 O O . PRO A 1 84 ? -0.856 -0.301 -13.051 1.00 97.00 84 PRO A O 1
ATOM 697 N N . PRO A 1 85 ? 0.715 -0.887 -11.538 1.00 97.94 85 PRO A N 1
ATOM 698 C CA . PRO A 1 85 ? 1.196 -2.024 -12.312 1.00 97.94 85 PRO A CA 1
ATOM 699 C C . PRO A 1 85 ? 0.052 -2.934 -12.757 1.00 97.94 85 PRO A C 1
ATOM 701 O O . PRO A 1 85 ? -0.816 -3.301 -11.952 1.00 97.94 85 PRO A O 1
ATOM 704 N N . ALA A 1 86 ? 0.041 -3.269 -14.048 1.00 97.75 86 ALA A N 1
ATOM 705 C CA . ALA A 1 86 ? -1.000 -4.087 -14.650 1.00 97.75 86 ALA A CA 1
ATOM 706 C C . ALA A 1 86 ? -1.160 -5.411 -13.889 1.00 97.75 86 ALA A C 1
ATOM 708 O O . ALA A 1 86 ? -0.185 -6.050 -13.503 1.00 97.75 86 ALA A O 1
ATOM 709 N N . GLY A 1 87 ? -2.406 -5.813 -13.651 1.00 97.50 87 GLY A N 1
ATOM 710 C CA . GLY A 1 87 ? -2.731 -7.038 -12.920 1.00 97.50 87 GLY A CA 1
ATOM 711 C C . GLY A 1 87 ? -2.719 -6.919 -11.392 1.00 97.50 87 GLY A C 1
ATOM 712 O O . GLY A 1 87 ? -3.304 -7.793 -10.752 1.00 97.50 87 GLY A O 1
ATOM 713 N N . SER A 1 88 ? -2.158 -5.846 -10.816 1.00 98.25 88 SER A N 1
ATOM 714 C CA . SER A 1 88 ? -2.213 -5.583 -9.369 1.00 98.25 88 SER A CA 1
ATOM 715 C C . SER A 1 88 ? -3.643 -5.426 -8.847 1.00 98.25 88 SER A C 1
ATOM 717 O O . SER A 1 88 ? -4.579 -5.138 -9.601 1.00 98.25 88 SER A O 1
ATOM 719 N N . PHE A 1 89 ? -3.825 -5.588 -7.533 1.00 98.12 89 PHE A N 1
ATOM 720 C CA . PHE A 1 89 ? -5.139 -5.455 -6.905 1.00 98.12 89 PHE A CA 1
ATOM 721 C C . PHE A 1 89 ? -5.765 -4.084 -7.178 1.00 98.12 89 PHE A C 1
ATOM 723 O O . PHE A 1 89 ? -6.909 -4.014 -7.627 1.00 98.12 89 PHE A O 1
ATOM 730 N N . VAL A 1 90 ? -5.006 -2.999 -6.992 1.00 96.50 90 VAL A N 1
ATOM 731 C CA . VAL A 1 90 ? -5.510 -1.638 -7.242 1.00 96.50 90 VAL A CA 1
ATOM 732 C C . VAL A 1 90 ? -5.807 -1.426 -8.724 1.00 96.50 90 VAL A C 1
ATOM 734 O O . VAL A 1 90 ? -6.849 -0.862 -9.039 1.00 96.50 90 VAL A O 1
ATOM 737 N N . TYR A 1 91 ? -4.959 -1.922 -9.634 1.00 97.69 91 TYR A N 1
ATOM 738 C CA . TYR A 1 91 ? -5.219 -1.848 -11.076 1.00 97.69 91 TYR A CA 1
ATOM 739 C C . TYR A 1 91 ? -6.561 -2.493 -11.442 1.00 97.69 91 TYR A C 1
ATOM 741 O O . TYR A 1 91 ? -7.400 -1.857 -12.078 1.00 97.69 91 TYR A O 1
ATOM 749 N N . ARG A 1 92 ? -6.810 -3.730 -10.987 1.00 97.56 92 ARG A N 1
ATOM 750 C CA . ARG A 1 92 ? -8.063 -4.427 -11.307 1.00 97.56 92 ARG A CA 1
ATOM 751 C C . ARG A 1 92 ? -9.278 -3.745 -10.681 1.00 97.56 92 ARG A C 1
ATOM 753 O O . ARG A 1 92 ? -10.310 -3.663 -11.334 1.00 97.56 92 ARG A O 1
ATOM 760 N N . ARG A 1 93 ? -9.168 -3.232 -9.449 1.00 95.62 93 ARG A N 1
ATOM 761 C CA . ARG A 1 93 ? -10.262 -2.483 -8.803 1.00 95.62 93 ARG A CA 1
ATOM 762 C C . ARG A 1 93 ? -10.559 -1.159 -9.507 1.00 95.62 93 ARG A C 1
ATOM 764 O O . ARG A 1 93 ? -11.727 -0.822 -9.662 1.00 95.62 93 ARG A O 1
ATOM 771 N N . LEU A 1 94 ? -9.533 -0.447 -9.975 1.00 95.06 94 LEU A N 1
ATOM 772 C CA . LEU A 1 94 ? -9.712 0.778 -10.757 1.00 95.06 94 LEU A CA 1
ATOM 773 C C . LEU A 1 94 ? -10.421 0.499 -12.079 1.00 95.06 94 LEU A C 1
ATOM 775 O O . LEU A 1 94 ? -11.386 1.184 -12.380 1.00 95.06 94 LEU A O 1
ATOM 779 N N . LEU A 1 95 ? -10.011 -0.526 -12.831 1.00 96.88 95 LEU A N 1
ATOM 780 C CA . LEU A 1 95 ? -10.672 -0.858 -14.098 1.00 96.88 95 LEU A CA 1
ATOM 781 C C . LEU A 1 95 ? -12.081 -1.434 -13.923 1.00 96.88 95 LEU A C 1
ATOM 783 O O . LEU A 1 95 ? -12.914 -1.270 -14.805 1.00 96.88 95 LEU A O 1
ATOM 787 N N . GLN A 1 96 ? -12.367 -2.085 -12.793 1.00 95.81 96 GLN A N 1
ATOM 788 C CA . GLN A 1 96 ? -13.736 -2.486 -12.452 1.00 95.81 96 GLN A CA 1
ATOM 789 C C . GLN A 1 96 ? -14.654 -1.273 -12.249 1.00 95.81 96 GLN A C 1
ATOM 791 O O . GLN A 1 96 ? -15.813 -1.327 -12.644 1.00 95.81 96 GLN A O 1
ATOM 796 N N . ALA A 1 97 ? -14.150 -0.206 -11.625 1.00 94.69 97 ALA A N 1
ATOM 797 C CA . ALA A 1 97 ? -14.923 1.005 -11.353 1.00 94.69 97 ALA A CA 1
ATOM 798 C C . ALA A 1 97 ? -14.956 1.981 -12.543 1.00 94.69 97 ALA A C 1
ATOM 800 O O . ALA A 1 97 ? -15.963 2.651 -12.750 1.00 94.69 97 ALA A O 1
ATOM 801 N N . CYS A 1 98 ? -13.867 2.047 -13.311 1.00 96.44 98 CYS A N 1
ATOM 802 C CA . CYS A 1 98 ? -13.655 2.968 -14.427 1.00 96.44 98 CYS A CA 1
ATOM 803 C C . CYS A 1 98 ? -13.065 2.210 -15.636 1.00 96.44 98 CYS A C 1
ATOM 805 O O . CYS A 1 98 ? -11.852 2.285 -15.884 1.00 96.44 98 CYS A O 1
ATOM 807 N N . PRO A 1 99 ? -13.880 1.440 -16.383 1.00 96.19 99 PRO A N 1
ATOM 808 C CA . PRO A 1 99 ? -13.419 0.652 -17.529 1.00 96.19 99 PRO A CA 1
ATOM 809 C C . PRO A 1 99 ? -12.779 1.488 -18.647 1.00 96.19 99 PRO A C 1
ATOM 811 O O . PRO A 1 99 ? -11.913 0.996 -19.367 1.00 96.19 99 PRO A O 1
ATOM 814 N N . GLU A 1 100 ? -13.155 2.761 -18.773 1.00 96.44 100 GLU A N 1
ATOM 815 C CA . GLU A 1 100 ? -12.595 3.724 -19.725 1.00 96.44 100 GLU A CA 1
ATOM 816 C C . GLU A 1 100 ? -11.085 3.947 -19.549 1.00 96.44 100 GLU A C 1
ATOM 818 O O . GLU A 1 100 ? -10.402 4.361 -20.484 1.00 96.44 100 GLU A O 1
ATOM 823 N N . LEU A 1 101 ? -10.537 3.621 -18.375 1.00 94.50 101 LEU A N 1
ATOM 824 C CA . LEU A 1 101 ? -9.105 3.704 -18.115 1.00 94.50 101 LEU A CA 1
ATOM 825 C C . LEU A 1 101 ? -8.318 2.533 -18.720 1.00 94.50 101 LEU A C 1
ATOM 827 O O . LEU A 1 101 ? -7.094 2.548 -18.656 1.00 94.50 101 LEU A O 1
ATOM 831 N N . ALA A 1 102 ? -8.960 1.526 -19.322 1.00 93.06 102 ALA A N 1
ATOM 832 C CA . ALA A 1 102 ? -8.274 0.334 -19.831 1.00 93.06 102 ALA A CA 1
ATOM 833 C C . ALA A 1 102 ? -7.175 0.635 -20.871 1.00 93.06 102 ALA A C 1
ATOM 835 O O . ALA A 1 102 ? -6.212 -0.124 -20.970 1.00 93.06 102 ALA A O 1
ATOM 836 N N . SER A 1 103 ? -7.288 1.740 -21.617 1.00 93.56 103 SER A N 1
ATOM 837 C CA . SER A 1 103 ? -6.274 2.190 -22.581 1.00 93.56 103 SER A CA 1
ATOM 838 C C . SER A 1 103 ? -5.212 3.119 -21.984 1.00 93.56 103 SER A C 1
ATOM 840 O O . SER A 1 103 ? -4.280 3.510 -22.687 1.00 93.56 103 SER A O 1
ATOM 842 N N . ALA A 1 104 ? -5.352 3.527 -20.721 1.00 95.56 104 ALA A N 1
ATOM 843 C CA . ALA A 1 104 ? -4.394 4.408 -20.071 1.00 95.56 104 ALA A CA 1
ATOM 844 C C . ALA A 1 104 ? -3.078 3.663 -19.780 1.00 95.56 104 ALA A C 1
ATOM 846 O O . ALA A 1 104 ? -3.083 2.460 -19.499 1.00 95.56 104 ALA A O 1
ATOM 847 N N . PRO A 1 105 ? -1.929 4.360 -19.816 1.00 96.38 105 PRO A N 1
ATOM 848 C CA . PRO A 1 105 ? -0.651 3.742 -19.503 1.00 96.38 105 PRO A CA 1
ATOM 849 C C . PRO A 1 105 ? -0.613 3.255 -18.049 1.00 96.38 105 PRO A C 1
ATOM 851 O O . PRO A 1 105 ? -1.167 3.880 -17.141 1.00 96.38 105 PRO A O 1
ATOM 854 N N . THR A 1 106 ? 0.092 2.146 -17.831 1.00 97.75 106 THR A N 1
ATOM 855 C CA . THR A 1 106 ? 0.352 1.567 -16.507 1.00 97.75 106 THR A CA 1
ATOM 856 C C . THR A 1 106 ? 1.802 1.770 -16.107 1.00 97.75 106 THR A C 1
ATOM 858 O O . THR A 1 106 ? 2.694 1.676 -16.950 1.00 97.75 106 THR A O 1
ATOM 861 N N . LEU A 1 107 ? 2.055 1.962 -14.814 1.00 97.50 107 LEU A N 1
ATOM 862 C CA . LEU A 1 107 ? 3.397 1.952 -14.244 1.00 97.50 107 LEU A CA 1
ATOM 863 C C . LEU A 1 107 ? 4.067 0.598 -14.539 1.00 97.50 107 LEU A C 1
ATOM 865 O O . LEU A 1 107 ? 3.554 -0.428 -14.083 1.00 97.50 107 LEU A O 1
ATOM 869 N N . PRO A 1 108 ? 5.199 0.553 -15.269 1.00 97.94 108 PRO A N 1
ATOM 870 C CA . PRO A 1 108 ? 5.883 -0.705 -15.530 1.00 97.94 108 PRO A CA 1
ATOM 871 C C . PRO A 1 108 ? 6.275 -1.395 -14.224 1.00 97.94 108 PRO A C 1
ATOM 873 O O . PRO A 1 108 ? 6.780 -0.756 -13.297 1.00 97.94 108 PRO A O 1
ATOM 876 N N . LEU A 1 109 ? 6.069 -2.711 -14.152 1.00 97.69 109 LEU A N 1
ATOM 877 C CA . LEU A 1 109 ? 6.338 -3.481 -12.936 1.00 97.69 109 LEU A CA 1
ATOM 878 C C . LEU A 1 109 ? 7.808 -3.388 -12.501 1.00 97.69 109 LEU A C 1
ATOM 880 O O . LEU A 1 109 ? 8.106 -3.281 -11.315 1.00 97.69 109 LEU A O 1
ATOM 884 N N . THR A 1 110 ? 8.728 -3.369 -13.464 1.00 97.75 110 THR A N 1
ATOM 885 C CA . THR A 1 110 ? 10.164 -3.178 -13.222 1.00 97.75 110 THR A CA 1
ATOM 886 C C . THR A 1 110 ? 10.456 -1.832 -12.564 1.00 97.75 110 THR A C 1
ATOM 888 O O . THR A 1 110 ? 11.198 -1.774 -11.587 1.00 97.75 110 THR A O 1
ATOM 891 N N . THR A 1 111 ? 9.826 -0.755 -13.042 1.00 97.25 111 THR A N 1
ATOM 892 C CA . THR A 1 111 ? 9.934 0.578 -12.440 1.00 97.25 111 THR A CA 1
ATOM 893 C C . THR A 1 111 ? 9.353 0.592 -11.031 1.00 97.25 111 THR A C 1
ATOM 895 O O . THR A 1 111 ? 9.996 1.098 -10.118 1.00 97.25 111 THR A O 1
ATOM 898 N N . PHE A 1 112 ? 8.171 0.005 -10.827 1.00 97.12 112 PHE A N 1
ATOM 899 C CA . PHE A 1 112 ? 7.564 -0.098 -9.500 1.00 97.12 112 PHE A CA 1
ATOM 900 C C . PHE A 1 112 ? 8.487 -0.803 -8.497 1.00 97.12 112 PHE A C 1
ATOM 902 O O . PHE A 1 112 ? 8.749 -0.263 -7.423 1.00 97.12 112 PHE A O 1
ATOM 909 N N . ARG A 1 113 ? 9.035 -1.968 -8.861 1.00 96.88 113 ARG A N 1
ATOM 910 C CA . ARG A 1 113 ? 9.957 -2.727 -8.003 1.00 96.88 113 ARG A CA 1
ATOM 911 C C . ARG A 1 113 ? 11.227 -1.929 -7.687 1.00 96.88 113 ARG A C 1
ATOM 913 O O . ARG A 1 113 ? 11.605 -1.846 -6.524 1.00 96.88 113 ARG A O 1
ATOM 920 N N . ALA A 1 114 ? 11.794 -1.222 -8.668 1.00 96.00 114 ALA A N 1
ATOM 921 C CA . ALA A 1 114 ? 12.941 -0.341 -8.441 1.00 96.00 114 ALA A CA 1
ATOM 922 C C . ALA A 1 114 ? 12.651 0.787 -7.427 1.00 96.00 114 ALA A C 1
ATOM 924 O O . ALA A 1 114 ? 13.508 1.114 -6.604 1.00 96.00 114 ALA A O 1
ATOM 925 N N . LEU A 1 115 ? 11.442 1.366 -7.438 1.00 94.75 115 LEU A N 1
ATOM 926 C CA . LEU A 1 115 ? 11.032 2.367 -6.442 1.00 94.75 115 LEU A CA 1
ATOM 927 C C . LEU A 1 115 ? 10.935 1.766 -5.032 1.00 94.75 115 LEU A C 1
ATOM 929 O O . LEU A 1 115 ? 11.369 2.385 -4.056 1.00 94.75 115 LEU A O 1
ATOM 933 N N . VAL A 1 116 ? 10.385 0.555 -4.916 1.00 94.31 116 VAL A N 1
ATOM 934 C CA . VAL A 1 116 ? 10.297 -0.173 -3.641 1.00 94.31 116 VAL A CA 1
ATOM 935 C C . VAL A 1 116 ? 11.693 -0.457 -3.088 1.00 94.31 116 VAL A C 1
ATOM 937 O O . VAL A 1 116 ? 11.961 -0.149 -1.921 1.00 94.31 116 VAL A O 1
ATOM 940 N N . ASP A 1 117 ? 12.593 -0.959 -3.932 1.00 93.88 117 ASP A N 1
ATOM 941 C CA . ASP A 1 117 ? 13.977 -1.264 -3.570 1.00 93.88 117 ASP A CA 1
ATOM 942 C C . ASP A 1 117 ? 14.734 -0.008 -3.130 1.00 93.88 117 ASP A C 1
ATOM 944 O O . ASP A 1 117 ? 15.388 -0.011 -2.085 1.00 93.88 117 ASP A O 1
ATOM 948 N N . TYR A 1 118 ? 14.582 1.105 -3.856 1.00 91.44 118 TYR A N 1
ATOM 949 C CA . TYR A 1 118 ? 15.192 2.388 -3.501 1.00 91.44 118 TYR A CA 1
ATOM 950 C C . TYR A 1 118 ? 14.800 2.855 -2.094 1.00 91.44 118 TYR A C 1
ATOM 952 O O . TYR A 1 118 ? 15.648 3.288 -1.305 1.00 91.44 118 TYR A O 1
ATOM 960 N N . VAL A 1 119 ? 13.519 2.744 -1.739 1.00 89.94 119 VAL A N 1
ATOM 961 C CA . VAL A 1 119 ? 13.043 3.114 -0.400 1.00 89.94 119 VAL A CA 1
ATOM 962 C C . VAL A 1 119 ? 13.548 2.136 0.656 1.00 89.94 119 VAL A C 1
ATOM 964 O O . VAL A 1 119 ? 13.908 2.565 1.757 1.00 89.94 119 VAL A O 1
ATOM 967 N N . GLY A 1 120 ? 13.610 0.842 0.336 1.00 83.88 120 GLY A N 1
ATOM 968 C CA . GLY A 1 120 ? 14.210 -0.177 1.196 1.00 83.88 120 GLY A CA 1
ATOM 969 C C . GLY A 1 120 ? 15.670 0.138 1.529 1.00 83.88 120 GLY A C 1
ATOM 970 O O . GLY A 1 120 ? 16.037 0.219 2.705 1.00 83.88 120 GLY A O 1
ATOM 971 N N . LEU A 1 121 ? 16.479 0.412 0.505 1.00 81.94 121 LEU A N 1
ATOM 972 C CA . LEU A 1 121 ? 17.887 0.791 0.634 1.00 81.94 121 LEU A CA 1
ATOM 973 C C . LEU A 1 121 ? 18.051 2.086 1.431 1.00 81.94 121 LEU A C 1
ATOM 975 O O . LEU A 1 121 ? 18.810 2.123 2.399 1.00 81.94 121 LEU A O 1
ATOM 979 N N . SER A 1 122 ? 17.283 3.122 1.091 1.00 83.56 122 SER A N 1
ATOM 980 C CA . SER A 1 122 ? 17.336 4.420 1.771 1.00 83.56 122 SER A CA 1
ATOM 981 C C . SER A 1 122 ? 16.987 4.306 3.260 1.00 83.56 122 SER A C 1
ATOM 983 O O . SER A 1 122 ? 17.616 4.943 4.107 1.00 83.56 122 SER A O 1
ATOM 985 N N . ARG A 1 123 ? 16.008 3.468 3.631 1.00 82.25 123 ARG A N 1
ATOM 986 C CA . ARG A 1 123 ? 15.677 3.201 5.043 1.00 82.25 123 ARG A CA 1
ATOM 987 C C . ARG A 1 123 ? 16.800 2.471 5.771 1.00 82.25 123 ARG A C 1
ATOM 989 O O . ARG A 1 123 ? 17.096 2.822 6.913 1.00 82.25 123 ARG A O 1
ATOM 996 N N . ASN A 1 124 ? 17.408 1.473 5.136 1.00 81.94 124 ASN A N 1
ATOM 997 C CA . ASN A 1 124 ? 18.511 0.715 5.724 1.00 81.94 124 ASN A CA 1
ATOM 998 C C . ASN A 1 124 ? 19.743 1.599 5.936 1.00 81.94 124 ASN A C 1
ATOM 1000 O O . ASN A 1 124 ? 20.309 1.598 7.026 1.00 81.94 124 ASN A O 1
ATOM 1004 N N . TYR A 1 125 ? 20.089 2.426 4.951 1.00 82.12 125 TYR A N 1
ATOM 1005 C CA . TYR A 1 125 ? 21.186 3.385 5.054 1.00 82.12 125 TYR A CA 1
ATOM 1006 C C . TYR A 1 125 ? 20.989 4.374 6.213 1.00 82.12 125 TYR A C 1
ATOM 1008 O O . TYR A 1 125 ? 21.857 4.515 7.072 1.00 82.12 125 TYR A O 1
ATOM 1016 N N . ASN A 1 126 ? 19.804 4.984 6.322 1.00 85.06 126 ASN A N 1
ATOM 1017 C CA . ASN A 1 126 ? 19.493 5.898 7.426 1.00 85.06 126 ASN A CA 1
ATOM 1018 C C . ASN A 1 126 ? 19.545 5.218 8.807 1.00 85.06 126 ASN A C 1
ATOM 1020 O O . ASN A 1 126 ? 19.923 5.848 9.796 1.00 85.06 126 ASN A O 1
ATOM 1024 N N . ARG A 1 127 ? 19.178 3.931 8.897 1.00 84.94 127 ARG A N 1
ATOM 1025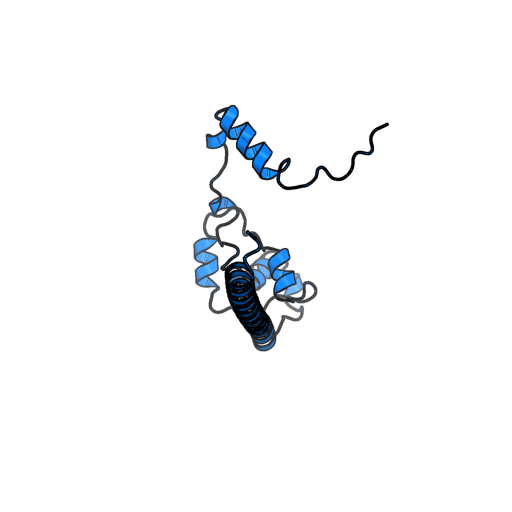 C CA . ARG A 1 127 ? 19.315 3.156 10.142 1.00 84.94 127 ARG A CA 1
ATOM 1026 C C . ARG A 1 127 ? 20.778 2.949 10.522 1.00 84.94 127 ARG A C 1
ATOM 1028 O O . ARG A 1 127 ? 21.097 3.097 11.697 1.00 84.94 127 ARG A O 1
ATOM 1035 N N . LEU A 1 128 ? 21.643 2.637 9.556 1.00 86.12 128 LEU A N 1
ATOM 1036 C CA . LEU A 1 128 ? 23.079 2.477 9.795 1.00 86.12 128 LEU A CA 1
ATOM 1037 C C . LEU A 1 128 ? 23.706 3.782 10.296 1.00 86.12 128 LEU A C 1
ATOM 1039 O O . LEU A 1 128 ? 24.328 3.774 11.353 1.00 86.12 128 LEU A O 1
ATOM 1043 N N . LEU A 1 129 ? 23.433 4.910 9.631 1.00 89.75 129 LEU A N 1
ATOM 1044 C CA . LEU A 1 129 ? 23.924 6.222 10.072 1.00 89.75 129 LEU A CA 1
ATOM 1045 C C . LEU A 1 129 ? 23.478 6.568 11.498 1.00 89.75 129 LEU A C 1
ATOM 1047 O O . LEU A 1 129 ? 24.257 7.083 12.300 1.00 89.75 129 LEU A O 1
ATOM 1051 N N . LYS A 1 130 ? 22.222 6.260 11.844 1.00 91.81 130 LYS A N 1
ATOM 1052 C CA . LYS A 1 130 ? 21.716 6.480 13.201 1.00 91.81 130 LYS A CA 1
ATOM 1053 C C . LYS A 1 130 ? 22.462 5.628 14.232 1.00 91.81 130 LYS A C 1
ATOM 1055 O O . LYS A 1 130 ? 22.848 6.146 15.275 1.00 91.81 130 LYS A O 1
ATOM 1060 N N . LEU A 1 131 ? 22.689 4.347 13.935 1.00 90.75 131 LEU A N 1
ATOM 1061 C CA . LEU A 1 131 ? 23.438 3.447 14.815 1.00 90.75 131 LEU A CA 1
ATOM 1062 C C . LEU A 1 131 ? 24.879 3.928 15.022 1.00 90.75 131 LEU A C 1
ATOM 1064 O O . LEU A 1 131 ? 25.364 3.935 16.152 1.00 90.75 131 LEU A O 1
ATOM 1068 N N . GLU A 1 132 ? 25.550 4.374 13.961 1.00 91.88 132 GLU A N 1
ATOM 1069 C CA . GLU A 1 132 ? 26.899 4.943 14.049 1.00 91.88 132 GLU A CA 1
ATOM 1070 C C . GLU A 1 132 ? 26.933 6.189 14.942 1.00 91.88 132 GLU A C 1
ATOM 1072 O O . GLU A 1 132 ? 27.787 6.301 15.829 1.00 91.88 132 GLU A O 1
ATOM 1077 N N . GLN A 1 133 ? 25.961 7.089 14.778 1.00 93.31 133 GLN A N 1
ATOM 1078 C CA . GLN A 1 133 ? 25.838 8.290 15.600 1.00 93.31 133 GLN A CA 1
ATOM 1079 C C . GLN A 1 133 ? 25.577 7.956 17.078 1.00 93.31 133 GLN A C 1
ATOM 1081 O O . GLN A 1 133 ? 26.203 8.540 17.967 1.00 93.31 133 GLN A O 1
ATOM 1086 N N . ASP A 1 134 ? 24.691 6.998 17.357 1.00 94.81 134 ASP A N 1
ATOM 1087 C CA . ASP A 1 134 ? 24.363 6.557 18.716 1.00 94.81 134 ASP A CA 1
ATOM 1088 C C . ASP A 1 134 ? 25.583 5.911 19.405 1.00 94.81 134 ASP A C 1
ATOM 1090 O O . ASP A 1 134 ? 25.859 6.166 20.587 1.00 94.81 134 ASP A O 1
ATOM 1094 N N . LEU A 1 135 ? 26.380 5.138 18.658 1.00 94.56 135 LEU A N 1
ATOM 1095 C CA . LEU A 1 135 ? 27.639 4.560 19.134 1.00 94.56 135 LEU A CA 1
ATOM 1096 C C . LEU A 1 135 ? 28.689 5.637 19.440 1.00 94.56 135 LEU A C 1
ATOM 1098 O O . LEU A 1 135 ? 29.355 5.563 20.481 1.00 94.56 135 LEU A O 1
ATOM 1102 N N . LEU A 1 136 ? 28.830 6.648 18.577 1.00 93.38 136 LEU A N 1
ATOM 1103 C CA . LEU A 1 136 ? 29.744 7.771 18.791 1.00 93.38 136 LEU A CA 1
ATOM 1104 C C . LEU A 1 136 ? 29.351 8.577 20.036 1.00 93.38 136 LEU A C 1
ATOM 1106 O O . LEU A 1 136 ? 30.190 8.824 20.906 1.00 93.38 136 LEU A O 1
ATOM 1110 N N . ASN A 1 137 ? 28.067 8.911 20.171 1.00 93.81 137 ASN A N 1
ATOM 1111 C CA . ASN A 1 137 ? 27.529 9.625 21.328 1.00 93.81 137 ASN A CA 1
ATOM 1112 C C . ASN A 1 137 ? 27.772 8.849 22.630 1.00 93.81 137 ASN A C 1
ATOM 1114 O O . ASN A 1 137 ? 28.220 9.421 23.627 1.00 93.81 137 ASN A O 1
ATOM 1118 N N . SER A 1 138 ? 27.568 7.530 22.603 1.00 93.12 138 SER A N 1
ATOM 1119 C CA . SER A 1 138 ? 27.830 6.646 23.743 1.00 93.12 138 SER A CA 1
ATOM 1120 C C . SER A 1 138 ? 29.317 6.605 24.120 1.00 93.12 138 SER A C 1
ATOM 1122 O O . SER A 1 138 ? 29.669 6.640 25.302 1.00 93.12 138 SER A O 1
ATOM 1124 N N . ARG A 1 139 ? 30.227 6.570 23.134 1.00 93.25 139 ARG A N 1
ATOM 1125 C CA . ARG A 1 139 ? 31.683 6.657 23.366 1.00 93.25 139 ARG A CA 1
ATOM 1126 C C . ARG A 1 139 ? 32.075 7.999 23.987 1.00 93.25 139 ARG A C 1
ATOM 1128 O O . ARG A 1 139 ? 32.767 8.006 25.003 1.00 93.25 139 ARG A O 1
ATOM 1135 N N . LEU A 1 140 ? 31.586 9.113 23.441 1.00 91.75 140 LEU A N 1
ATOM 1136 C CA . LEU A 1 140 ? 31.847 10.456 23.968 1.00 91.75 140 LEU A CA 1
ATOM 1137 C C . LEU A 1 140 ? 31.314 10.632 25.394 1.00 91.75 140 LEU A C 1
ATOM 1139 O O . LEU A 1 140 ? 32.004 11.205 26.238 1.00 91.75 140 LEU A O 1
ATOM 1143 N N . HIS A 1 141 ? 30.117 10.116 25.684 1.00 91.25 141 HIS A N 1
ATOM 1144 C CA . HIS A 1 141 ? 29.550 10.138 27.031 1.00 91.25 141 HIS A CA 1
ATOM 1145 C C . HIS A 1 141 ? 30.451 9.395 28.029 1.00 91.25 141 HIS A C 1
ATOM 1147 O O . HIS A 1 141 ? 30.786 9.943 29.082 1.00 91.25 141 HIS A O 1
ATOM 1153 N N . ARG A 1 142 ? 30.935 8.196 27.667 1.00 91.44 142 ARG A N 1
ATOM 1154 C CA . ARG A 1 142 ? 31.881 7.431 28.498 1.00 91.44 142 ARG A CA 1
ATOM 1155 C C . ARG A 1 142 ? 33.180 8.197 28.747 1.00 91.44 142 ARG A C 1
ATOM 1157 O O . ARG A 1 142 ? 33.575 8.315 29.905 1.00 91.44 142 ARG A O 1
ATOM 1164 N N . ILE A 1 143 ? 33.788 8.784 27.714 1.00 90.88 143 ILE A N 1
ATOM 1165 C CA . ILE A 1 143 ? 35.019 9.586 27.842 1.00 90.88 143 ILE A CA 1
ATOM 1166 C C . ILE A 1 143 ? 34.803 10.772 28.793 1.00 90.88 143 ILE A C 1
ATOM 1168 O O . ILE A 1 143 ? 35.555 10.940 29.753 1.00 90.88 143 ILE A O 1
ATOM 1172 N N . LYS A 1 144 ? 33.734 11.555 28.592 1.00 88.88 144 LYS A N 1
ATOM 1173 C CA . LYS A 1 144 ? 33.398 12.702 29.455 1.00 88.88 144 LYS A CA 1
ATOM 1174 C C . LYS A 1 144 ? 33.154 12.279 30.907 1.00 88.88 144 LYS A C 1
ATOM 1176 O O . LYS A 1 144 ? 33.620 12.954 31.821 1.00 88.88 144 LYS A O 1
ATOM 1181 N N . SER A 1 145 ? 32.462 11.159 31.127 1.00 86.00 145 SER A N 1
ATOM 1182 C CA . SER A 1 145 ? 32.230 10.609 32.471 1.00 86.00 145 SER A CA 1
ATOM 1183 C C . SER A 1 145 ? 33.525 10.160 33.162 1.00 86.00 145 SER A C 1
ATOM 1185 O O . SER A 1 145 ? 33.652 10.284 34.378 1.00 86.00 145 SER A O 1
ATOM 1187 N N . GLY A 1 146 ? 34.495 9.641 32.402 1.00 85.94 146 GLY A N 1
ATOM 1188 C CA . GLY A 1 146 ? 35.815 9.262 32.908 1.00 85.94 146 GLY A CA 1
ATOM 1189 C C . GLY A 1 146 ? 36.644 10.484 33.299 1.00 85.94 146 GLY A C 1
ATOM 1190 O O . GLY A 1 146 ? 37.149 10.546 34.414 1.00 85.94 146 GLY A O 1
ATOM 1191 N N . LEU A 1 147 ? 36.698 11.498 32.428 1.00 83.81 147 LEU A N 1
ATOM 1192 C CA . LEU A 1 147 ? 37.399 12.763 32.683 1.00 83.81 147 LEU A CA 1
ATOM 1193 C C . LEU A 1 147 ? 36.850 13.517 33.901 1.00 83.81 147 LEU A C 1
ATOM 1195 O O . LEU A 1 147 ? 37.632 13.994 34.716 1.00 83.81 147 LEU A O 1
ATOM 1199 N N . ARG A 1 148 ? 35.521 13.595 34.068 1.00 81.88 148 ARG A N 1
ATOM 1200 C CA . ARG A 1 148 ? 34.911 14.225 35.256 1.00 81.88 148 ARG A CA 1
ATOM 1201 C C . ARG A 1 148 ? 35.317 13.525 36.554 1.00 81.88 148 ARG A C 1
ATOM 1203 O O . ARG A 1 148 ? 35.656 14.202 37.517 1.00 81.88 148 ARG A O 1
ATOM 1210 N N . ARG A 1 149 ? 35.341 12.187 36.550 1.00 77.50 149 ARG A N 1
ATOM 1211 C CA . ARG A 1 149 ? 35.806 11.384 37.692 1.00 77.50 149 ARG A CA 1
ATOM 1212 C C . ARG A 1 149 ? 37.293 11.598 37.983 1.00 77.50 149 ARG A C 1
ATOM 1214 O O . ARG A 1 149 ? 37.656 11.729 39.143 1.00 77.50 149 ARG A O 1
ATOM 1221 N N . ALA A 1 150 ? 38.132 11.685 36.951 1.00 76.00 150 ALA A N 1
ATOM 1222 C CA . ALA A 1 150 ? 39.572 11.902 37.103 1.00 76.00 150 ALA A CA 1
ATOM 1223 C C . ALA A 1 150 ? 39.935 13.315 37.605 1.00 76.00 150 ALA A C 1
ATOM 1225 O O . ALA A 1 150 ? 40.936 13.479 38.291 1.00 76.00 150 ALA A O 1
ATOM 1226 N N . LEU A 1 151 ? 39.128 14.332 37.282 1.00 80.25 151 LEU A N 1
ATOM 1227 C CA . LEU A 1 151 ? 39.386 15.736 37.635 1.00 80.25 151 LEU A CA 1
ATOM 1228 C C . LEU A 1 151 ? 38.756 16.184 38.968 1.00 80.25 151 LEU A C 1
ATOM 1230 O O . LEU A 1 151 ? 38.814 17.369 39.286 1.00 80.25 151 LEU A O 1
ATOM 1234 N N . GLY A 1 152 ? 38.125 15.284 39.733 1.00 62.00 152 GLY A N 1
ATOM 1235 C CA . GLY A 1 152 ? 37.588 15.587 41.069 1.00 62.00 152 GLY A CA 1
ATOM 1236 C C . GLY A 1 152 ? 36.465 16.635 41.119 1.00 62.00 152 GLY A C 1
ATOM 1237 O O . GLY A 1 152 ? 36.112 17.094 42.199 1.00 62.00 152 GLY A O 1
ATOM 1238 N N . ARG A 1 153 ? 35.890 17.028 39.973 1.00 57.97 153 ARG A N 1
ATOM 1239 C CA . ARG A 1 153 ? 34.738 17.941 39.898 1.00 57.97 153 ARG A CA 1
ATOM 1240 C C . ARG A 1 153 ? 33.445 17.124 39.936 1.00 57.97 153 ARG A C 1
ATOM 1242 O O . ARG A 1 153 ? 32.861 16.846 38.884 1.00 57.97 153 ARG A O 1
ATOM 1249 N N . GLY A 1 154 ? 33.098 16.671 41.139 1.00 54.81 154 GLY A N 1
ATOM 1250 C CA . GLY A 1 154 ? 31.777 16.142 41.495 1.00 54.81 154 GLY A CA 1
ATOM 1251 C C . GLY A 1 154 ? 30.807 17.268 41.807 1.00 54.81 154 GLY A C 1
ATOM 1252 O O . GLY A 1 154 ? 31.263 18.257 42.420 1.00 54.81 154 GLY A O 1
#

pLDDT: mean 86.6, std 15.3, range [31.22, 98.25]